Protein AF-A0A5C8JLC6-F1 (afdb_monomer_lite)

Sequence (64 aa):
MGWHYRKSIKVGPFRVNLSRRGVGHSVGNRRIRVSTSPDGRRHVTLRLPGGFRLGKTFGGRRRY

Structure (mmCIF, N/CA/C/O backbone):
data_AF-A0A5C8JLC6-F1
#
_entry.id   AF-A0A5C8JLC6-F1
#
loop_
_atom_site.group_PDB
_atom_site.id
_atom_site.type_symbol
_atom_site.label_atom_id
_atom_site.label_alt_id
_atom_site.label_comp_id
_atom_site.label_asym_id
_atom_site.label_entity_id
_atom_site.label_seq_id
_atom_site.pdbx_PDB_ins_code
_atom_site.Cartn_x
_atom_site.Cartn_y
_atom_site.Cartn_z
_atom_site.occupancy
_atom_site.B_iso_or_equiv
_atom_site.auth_seq_id
_atom_site.auth_comp_id
_atom_site.auth_asym_id
_atom_site.auth_atom_id
_atom_site.pdbx_PDB_model_num
ATOM 1 N N . MET A 1 1 ? -3.003 9.264 28.842 1.00 55.00 1 MET A N 1
ATOM 2 C CA . MET A 1 1 ? -1.934 8.271 28.583 1.00 55.00 1 MET A CA 1
ATOM 3 C C . MET A 1 1 ? -2.553 7.028 27.942 1.00 55.00 1 MET A C 1
ATOM 5 O O . MET A 1 1 ? -2.819 6.049 28.618 1.00 55.00 1 MET A O 1
ATOM 9 N N . GLY A 1 2 ? -2.932 7.111 26.662 1.00 74.44 2 GLY A N 1
ATOM 10 C CA . GLY A 1 2 ? -3.707 6.055 25.994 1.00 74.44 2 GLY A CA 1
ATOM 11 C C . GLY A 1 2 ? -2.807 5.071 25.256 1.00 74.44 2 GLY A C 1
ATOM 12 O O . GLY A 1 2 ? -1.807 5.480 24.683 1.00 74.44 2 GLY A O 1
ATOM 13 N N . TRP A 1 3 ? -3.166 3.790 25.227 1.00 71.69 3 TRP A N 1
ATOM 14 C CA . TRP A 1 3 ? -2.391 2.763 24.531 1.00 71.69 3 TRP A CA 1
ATOM 15 C C . TRP A 1 3 ? -2.317 3.051 23.019 1.00 71.69 3 TRP A C 1
ATOM 17 O O . TRP A 1 3 ? -3.330 3.303 22.354 1.00 71.69 3 TRP A O 1
ATOM 27 N N . HIS A 1 4 ? -1.102 3.031 22.463 1.00 71.75 4 HIS A N 1
ATOM 28 C CA . HIS A 1 4 ? -0.849 3.139 21.026 1.00 71.75 4 HIS A CA 1
ATOM 29 C C . HIS A 1 4 ? -0.501 1.755 20.478 1.00 71.75 4 HIS A C 1
ATOM 31 O O . HIS A 1 4 ? 0.649 1.331 20.511 1.00 71.75 4 HIS A O 1
ATOM 37 N N . TYR A 1 5 ? -1.499 1.049 19.944 1.00 72.19 5 TYR A N 1
ATOM 38 C CA . TYR A 1 5 ? -1.261 -0.216 19.258 1.00 72.19 5 TYR A CA 1
ATOM 39 C C . TYR A 1 5 ? -0.905 0.040 17.790 1.00 72.19 5 TYR A C 1
ATOM 41 O O . TYR A 1 5 ? -1.739 0.482 16.990 1.00 72.19 5 TYR A O 1
ATOM 49 N N . ARG A 1 6 ? 0.355 -0.225 17.438 1.00 80.19 6 ARG A N 1
ATOM 50 C CA . ARG A 1 6 ? 0.834 -0.270 16.055 1.00 80.19 6 ARG A CA 1
ATOM 51 C C . ARG A 1 6 ? 1.568 -1.582 15.839 1.00 80.19 6 ARG A C 1
ATOM 53 O O . ARG A 1 6 ? 2.599 -1.817 16.458 1.00 80.19 6 ARG A O 1
ATOM 60 N N . LYS A 1 7 ? 1.081 -2.403 14.912 1.00 83.06 7 LYS A N 1
ATOM 61 C CA . LYS A 1 7 ? 1.711 -3.680 14.563 1.00 83.06 7 LYS A CA 1
ATOM 62 C C . LYS A 1 7 ? 2.029 -3.710 13.076 1.00 83.06 7 LYS A C 1
ATOM 64 O O . LYS A 1 7 ? 1.161 -3.463 12.246 1.00 83.06 7 LYS A O 1
ATOM 69 N N . SER A 1 8 ? 3.285 -3.986 12.735 1.00 80.88 8 SER A N 1
ATOM 70 C CA . SER A 1 8 ? 3.719 -4.194 11.351 1.00 80.88 8 SER A CA 1
ATOM 71 C C . SER A 1 8 ? 4.065 -5.668 11.199 1.00 80.88 8 SER A C 1
ATOM 73 O O . SER A 1 8 ? 4.989 -6.145 11.848 1.00 80.88 8 SER A O 1
ATOM 75 N N . ILE A 1 9 ? 3.302 -6.390 10.385 1.00 84.75 9 ILE A N 1
ATOM 76 C CA . ILE A 1 9 ? 3.514 -7.813 10.122 1.00 84.75 9 ILE A CA 1
ATOM 77 C C . ILE A 1 9 ? 3.999 -7.933 8.684 1.00 84.75 9 ILE A C 1
ATOM 79 O O . ILE A 1 9 ? 3.327 -7.484 7.754 1.00 84.75 9 ILE A O 1
ATOM 83 N N . LYS A 1 10 ? 5.188 -8.502 8.499 1.00 82.56 10 LYS A N 1
ATOM 84 C CA . LYS A 1 10 ? 5.753 -8.777 7.179 1.00 82.56 10 LYS A CA 1
ATOM 85 C C . LYS A 1 10 ? 5.607 -10.268 6.905 1.00 82.56 10 LYS A C 1
ATOM 87 O O . LYS A 1 10 ? 6.198 -11.075 7.609 1.00 82.56 10 LYS A O 1
ATOM 92 N N . VAL A 1 11 ? 4.828 -10.609 5.888 1.00 80.81 11 VAL A N 1
ATOM 93 C CA . VAL A 1 11 ? 4.600 -11.984 5.437 1.00 80.81 11 VAL A CA 1
ATOM 94 C C . VAL A 1 11 ? 5.054 -12.059 3.980 1.00 80.81 11 VAL A C 1
ATOM 96 O O . VAL A 1 11 ? 4.304 -11.762 3.055 1.00 80.81 11 VAL A O 1
ATOM 99 N N . GLY A 1 12 ? 6.339 -12.357 3.770 1.00 80.62 12 GLY A N 1
ATOM 100 C CA . GLY A 1 12 ? 6.937 -12.435 2.432 1.00 80.62 12 GLY A CA 1
ATOM 101 C C . GLY A 1 12 ? 6.813 -11.123 1.625 1.00 80.62 12 GLY A C 1
ATOM 102 O O . GLY A 1 12 ? 7.226 -10.068 2.122 1.00 80.62 12 GLY A O 1
ATOM 103 N N . PRO A 1 13 ? 6.272 -11.148 0.387 1.00 76.56 13 PRO A N 1
ATOM 104 C CA . PRO A 1 13 ? 6.063 -9.953 -0.444 1.00 76.56 13 PRO A CA 1
ATOM 105 C C . PRO A 1 13 ? 4.899 -9.069 0.043 1.00 76.56 13 PRO A C 1
ATOM 107 O O . PRO A 1 13 ? 4.586 -8.052 -0.581 1.00 76.56 13 PRO A O 1
ATOM 110 N N . PHE A 1 14 ? 4.250 -9.446 1.147 1.00 80.56 14 PHE A N 1
ATOM 111 C CA . PHE A 1 14 ? 3.139 -8.733 1.754 1.00 80.56 14 PHE A CA 1
ATOM 112 C C . PHE A 1 14 ? 3.542 -8.105 3.093 1.00 80.56 14 PHE A C 1
ATOM 114 O O . PHE A 1 14 ? 4.229 -8.705 3.919 1.00 80.56 14 PHE A O 1
ATOM 121 N N . ARG A 1 15 ? 3.111 -6.868 3.336 1.00 82.75 15 ARG A N 1
ATOM 122 C CA . ARG A 1 15 ? 3.330 -6.142 4.589 1.00 82.75 15 ARG A CA 1
ATOM 123 C C . ARG A 1 15 ? 2.027 -5.526 5.064 1.00 82.75 15 ARG A C 1
ATOM 125 O O . ARG A 1 15 ? 1.520 -4.607 4.433 1.00 82.75 15 ARG A O 1
ATOM 132 N N . VAL A 1 16 ? 1.540 -5.945 6.221 1.00 84.62 16 VAL A N 1
ATOM 133 C CA . VAL A 1 16 ? 0.356 -5.369 6.867 1.00 84.62 16 VAL A CA 1
ATOM 134 C C . VAL A 1 16 ? 0.790 -4.424 7.977 1.00 84.62 16 VAL A C 1
ATOM 136 O O . VAL A 1 16 ? 1.691 -4.726 8.752 1.00 84.62 16 VAL A O 1
ATOM 139 N N . ASN A 1 17 ? 0.155 -3.262 8.057 1.00 83.44 17 ASN A N 1
ATOM 140 C CA . ASN A 1 17 ? 0.331 -2.276 9.110 1.00 83.44 17 ASN A CA 1
ATOM 141 C C . ASN A 1 17 ? -1.020 -2.060 9.796 1.00 83.44 17 ASN A C 1
ATOM 143 O O . ASN A 1 17 ? -1.901 -1.395 9.256 1.00 83.44 17 ASN A O 1
ATOM 147 N N . LEU A 1 18 ? -1.170 -2.612 10.994 1.00 81.31 18 LEU A N 1
ATOM 148 C CA . LEU A 1 18 ? -2.302 -2.353 11.872 1.00 81.31 18 LEU A CA 1
ATOM 149 C C . LEU A 1 18 ? -1.998 -1.121 12.726 1.00 81.31 18 LEU A C 1
ATOM 151 O O . LEU A 1 18 ? -0.922 -1.014 13.319 1.00 81.31 18 LEU A O 1
ATOM 155 N N . SER A 1 19 ? -2.939 -0.186 12.781 1.00 79.00 19 SER A N 1
ATOM 156 C CA . SER A 1 19 ? -2.849 1.037 13.579 1.00 79.00 19 SER A CA 1
ATOM 157 C C . SER A 1 19 ? -4.219 1.406 14.151 1.00 79.00 19 SER A C 1
ATOM 159 O O . SER A 1 19 ? -5.238 0.938 13.648 1.00 79.00 19 SER A O 1
ATOM 161 N N . ARG A 1 20 ? -4.272 2.316 15.134 1.00 72.81 20 ARG A N 1
ATOM 162 C CA . ARG A 1 20 ? -5.539 2.850 15.686 1.00 72.81 20 ARG A CA 1
ATOM 163 C C . ARG A 1 20 ? -6.488 3.463 14.646 1.00 72.81 20 ARG A C 1
ATOM 165 O O . ARG A 1 20 ? -7.676 3.556 14.916 1.00 72.81 20 ARG A O 1
ATOM 172 N N . ARG A 1 21 ? -5.981 3.912 13.490 1.00 70.88 21 ARG A N 1
ATOM 173 C CA . ARG A 1 21 ? -6.791 4.505 12.407 1.00 70.88 21 ARG A CA 1
ATOM 174 C C . ARG A 1 21 ? -7.317 3.462 11.411 1.00 70.88 21 ARG A C 1
ATOM 176 O O . ARG A 1 21 ? -8.124 3.801 10.559 1.00 70.88 21 ARG A O 1
ATOM 183 N N . GLY A 1 22 ? -6.869 2.209 11.524 1.00 72.88 22 GLY A N 1
ATOM 184 C CA . GLY A 1 22 ? -7.272 1.091 10.676 1.00 72.88 22 GLY A CA 1
ATOM 185 C C . GLY A 1 22 ? -6.089 0.253 10.186 1.00 72.88 22 GLY A C 1
ATOM 186 O O . GLY A 1 22 ? -4.942 0.423 10.624 1.00 72.88 22 GLY A O 1
ATOM 187 N N . VAL A 1 23 ? -6.385 -0.658 9.259 1.00 77.50 23 VAL A N 1
ATOM 188 C CA . VAL A 1 23 ? -5.437 -1.633 8.709 1.00 77.50 23 VAL A CA 1
ATOM 189 C C . VAL A 1 23 ? -5.017 -1.217 7.304 1.00 77.50 23 VAL A C 1
ATOM 191 O O . VAL A 1 23 ? -5.821 -1.216 6.377 1.00 77.50 23 VAL A O 1
ATOM 194 N N . GLY A 1 24 ? -3.741 -0.876 7.144 1.00 79.19 24 GLY A N 1
ATOM 195 C CA . GLY A 1 24 ? -3.110 -0.726 5.838 1.00 79.19 24 GLY A CA 1
ATOM 196 C C . GLY A 1 24 ? -2.404 -2.017 5.441 1.00 79.19 24 GLY A C 1
ATOM 197 O O . GLY A 1 24 ? -1.864 -2.718 6.293 1.00 79.19 24 GLY A O 1
ATOM 198 N N . HIS A 1 25 ? -2.362 -2.342 4.160 1.00 81.88 25 HIS A N 1
ATOM 199 C CA . HIS A 1 25 ? -1.663 -3.519 3.666 1.00 81.88 25 HIS A CA 1
ATOM 200 C C . HIS A 1 25 ? -0.958 -3.224 2.349 1.00 81.88 25 HIS A C 1
ATOM 202 O O . HIS A 1 25 ? -1.508 -2.572 1.474 1.00 81.88 25 HIS A O 1
ATOM 208 N N . SER A 1 26 ? 0.264 -3.705 2.191 1.00 79.94 26 SER A N 1
ATOM 209 C CA . SER A 1 26 ? 1.072 -3.530 0.994 1.00 79.94 26 SER A CA 1
ATOM 210 C C . SER A 1 26 ? 1.413 -4.889 0.415 1.00 79.94 26 SER A C 1
ATOM 212 O O . SER A 1 26 ? 2.132 -5.647 1.054 1.00 79.94 26 SER A O 1
ATOM 214 N N . VAL A 1 27 ? 0.930 -5.188 -0.786 1.00 78.06 27 VAL A N 1
ATOM 215 C CA . VAL A 1 27 ? 1.292 -6.379 -1.562 1.00 78.06 27 VAL A CA 1
ATOM 216 C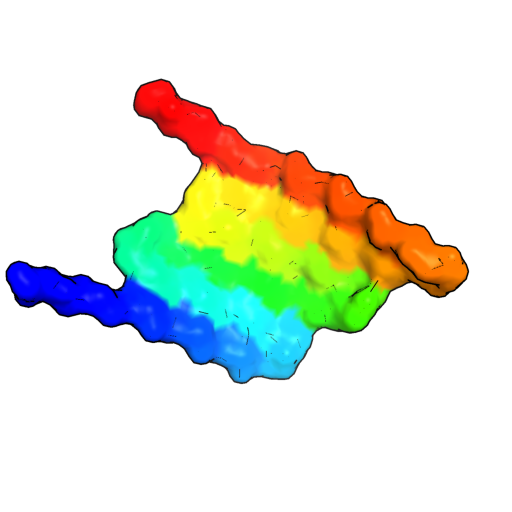 C . VAL A 1 27 ? 2.208 -5.940 -2.690 1.00 78.06 27 VAL A C 1
ATOM 218 O O . VAL A 1 27 ? 1.822 -5.108 -3.511 1.00 78.06 27 VAL A O 1
ATOM 221 N N . GLY A 1 28 ? 3.407 -6.504 -2.780 1.00 75.50 28 GLY A N 1
ATOM 222 C CA . GLY A 1 28 ? 4.130 -6.427 -4.036 1.00 75.50 28 GLY A CA 1
ATOM 223 C C . GLY A 1 28 ? 5.625 -6.651 -3.965 1.00 75.50 28 GLY A C 1
ATOM 224 O O . GLY A 1 28 ? 6.266 -6.568 -2.919 1.00 75.50 28 GLY A O 1
ATOM 225 N N . ASN A 1 29 ? 6.178 -6.912 -5.140 1.00 70.62 29 ASN A N 1
ATOM 226 C CA . ASN A 1 29 ? 7.586 -7.192 -5.333 1.00 70.62 29 ASN A CA 1
ATOM 227 C C . ASN A 1 29 ? 8.345 -5.921 -5.766 1.00 70.62 29 ASN A C 1
ATOM 229 O O . ASN A 1 29 ? 7.748 -4.872 -6.007 1.00 70.62 29 ASN A O 1
ATOM 233 N N . ARG A 1 30 ? 9.676 -5.983 -5.903 1.00 70.75 30 ARG A N 1
ATOM 234 C CA . ARG A 1 30 ? 10.530 -4.816 -6.246 1.00 70.75 30 ARG A CA 1
ATOM 235 C C . ARG A 1 30 ? 10.104 -4.059 -7.525 1.00 70.75 30 ARG A C 1
ATOM 237 O O . ARG A 1 30 ? 10.463 -2.891 -7.674 1.00 70.75 30 ARG A O 1
ATOM 244 N N . ARG A 1 31 ? 9.336 -4.705 -8.414 1.00 72.94 31 ARG A N 1
ATOM 245 C CA . ARG A 1 31 ? 8.817 -4.158 -9.682 1.00 72.94 31 ARG A CA 1
ATOM 246 C C . ARG A 1 31 ? 7.387 -3.611 -9.598 1.00 72.94 31 ARG A C 1
ATOM 248 O O . ARG A 1 31 ? 7.069 -2.666 -10.300 1.00 72.94 31 ARG A O 1
ATOM 255 N N . ILE A 1 32 ? 6.521 -4.169 -8.757 1.00 76.69 32 ILE A N 1
ATOM 256 C CA . ILE A 1 32 ? 5.109 -3.766 -8.659 1.00 76.69 32 ILE A CA 1
ATOM 257 C C . ILE A 1 32 ? 4.728 -3.802 -7.189 1.00 76.69 32 ILE A C 1
ATOM 259 O O . ILE A 1 32 ? 4.763 -4.869 -6.583 1.00 76.69 32 ILE A O 1
ATOM 263 N N . ARG A 1 33 ? 4.377 -2.651 -6.617 1.00 83.75 33 ARG A N 1
ATOM 264 C CA . ARG A 1 33 ? 3.973 -2.491 -5.218 1.00 83.75 33 ARG A CA 1
ATOM 265 C C . ARG A 1 33 ? 2.607 -1.832 -5.140 1.00 83.75 33 ARG A C 1
ATOM 267 O O . ARG A 1 33 ? 2.468 -0.668 -5.491 1.00 83.75 33 ARG A O 1
ATOM 274 N N . VAL A 1 34 ? 1.630 -2.544 -4.604 1.00 83.38 34 VAL A N 1
ATOM 275 C CA . VAL A 1 34 ? 0.304 -2.022 -4.276 1.00 83.38 34 VAL A CA 1
ATOM 276 C C . VAL A 1 34 ? 0.233 -1.824 -2.768 1.00 83.38 34 VAL A C 1
ATOM 278 O O . VAL A 1 34 ? 0.446 -2.764 -2.016 1.00 83.38 34 VAL A O 1
ATOM 281 N N . SER A 1 35 ? -0.042 -0.610 -2.310 1.00 83.12 35 SER A N 1
ATOM 282 C CA . SER A 1 35 ? -0.177 -0.256 -0.898 1.00 83.12 35 SER A CA 1
ATOM 283 C C . SER A 1 35 ? -1.560 0.307 -0.632 1.00 83.12 35 SER A C 1
ATOM 285 O O . SER A 1 35 ? -1.878 1.401 -1.075 1.00 83.12 35 SER A O 1
ATOM 287 N N . THR A 1 36 ? -2.366 -0.404 0.129 1.00 84.81 36 THR A N 1
ATOM 288 C CA . THR A 1 36 ? -3.633 0.070 0.670 1.00 84.81 36 THR A CA 1
ATOM 289 C C . THR A 1 36 ? -3.386 0.720 2.026 1.00 84.81 36 THR A C 1
ATOM 291 O O . THR A 1 36 ? -2.813 0.115 2.930 1.00 84.81 36 THR A O 1
ATOM 294 N N . SER A 1 37 ? -3.816 1.960 2.176 1.00 79.69 37 SER A N 1
ATOM 295 C CA . SER A 1 37 ? -3.795 2.718 3.419 1.00 79.69 37 SER A CA 1
ATOM 296 C C . SER A 1 37 ? -5.064 2.442 4.239 1.00 79.69 37 SER A C 1
ATOM 298 O O . SER A 1 37 ? -6.098 2.101 3.659 1.00 79.69 37 SER A O 1
ATOM 300 N N . PRO A 1 38 ? -5.023 2.657 5.566 1.00 70.56 38 PRO A N 1
ATOM 301 C CA . PRO A 1 38 ? -6.180 2.506 6.456 1.00 70.56 38 PRO A CA 1
ATOM 302 C C . PRO A 1 38 ? -7.422 3.294 6.014 1.00 70.56 38 PRO A C 1
ATOM 304 O O . PRO A 1 38 ? -8.543 2.838 6.201 1.00 70.56 38 PRO A O 1
ATOM 307 N N . ASP A 1 39 ? -7.218 4.447 5.370 1.00 72.31 39 ASP A N 1
ATOM 308 C CA . ASP A 1 39 ? -8.283 5.349 4.905 1.00 72.31 39 ASP A CA 1
ATOM 309 C C . ASP A 1 39 ? -8.947 4.898 3.585 1.00 72.31 39 ASP A C 1
ATOM 311 O O . ASP A 1 39 ? -9.699 5.646 2.957 1.00 72.31 39 ASP A O 1
ATOM 315 N N . GLY A 1 40 ? -8.619 3.694 3.104 1.00 69.94 40 GLY A N 1
ATOM 316 C CA . GLY A 1 40 ? -9.083 3.158 1.823 1.00 69.94 40 GLY A CA 1
ATOM 317 C C . GLY A 1 40 ? -8.302 3.667 0.608 1.00 69.94 40 GLY A C 1
ATOM 318 O O . GLY A 1 40 ? -8.658 3.330 -0.521 1.00 69.94 40 GLY A O 1
ATOM 319 N N . ARG A 1 41 ? -7.232 4.452 0.810 1.00 78.75 41 ARG A N 1
ATOM 320 C CA . ARG A 1 41 ? -6.372 4.912 -0.292 1.00 78.75 41 ARG A CA 1
ATOM 321 C C . ARG A 1 41 ? -5.524 3.776 -0.830 1.00 78.75 41 ARG A C 1
ATOM 323 O O . ARG A 1 41 ? -4.795 3.163 -0.063 1.00 78.75 41 ARG A O 1
ATOM 330 N N . ARG A 1 42 ? -5.567 3.504 -2.130 1.00 83.75 42 ARG A N 1
ATOM 331 C CA . ARG A 1 42 ? -4.743 2.469 -2.768 1.00 83.75 42 ARG A CA 1
ATOM 332 C C . ARG A 1 42 ? -3.658 3.128 -3.604 1.00 83.75 42 ARG A C 1
ATOM 334 O O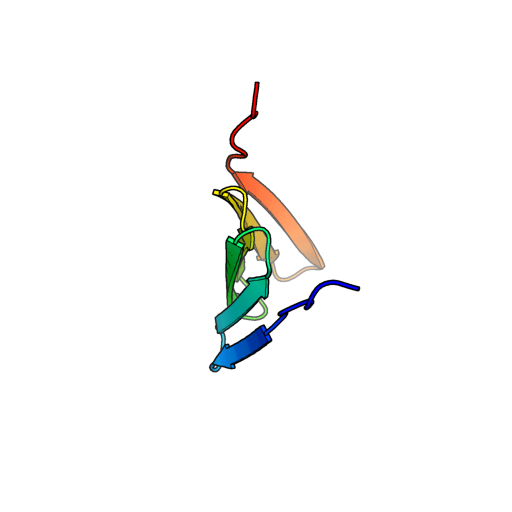 . ARG A 1 42 ? -3.939 3.811 -4.571 1.00 83.75 42 ARG A O 1
ATOM 341 N N . HIS A 1 43 ? -2.402 2.915 -3.265 1.00 84.12 43 HIS A N 1
ATOM 342 C CA . HIS A 1 43 ? -1.249 3.419 -3.996 1.00 84.12 43 HIS A CA 1
ATOM 343 C C . HIS A 1 43 ? -0.629 2.284 -4.801 1.00 84.12 43 HIS A C 1
ATOM 345 O O . HIS A 1 43 ? -0.069 1.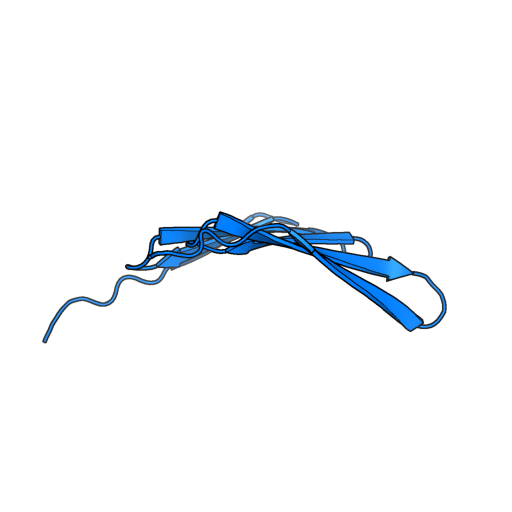353 -4.233 1.00 84.12 43 HIS A O 1
ATOM 351 N N . VAL A 1 44 ? -0.694 2.361 -6.123 1.00 86.50 44 VAL A N 1
ATOM 352 C CA . VAL A 1 44 ? -0.058 1.400 -7.023 1.00 86.50 44 VAL A CA 1
ATOM 353 C C . VAL A 1 44 ? 1.222 2.028 -7.549 1.00 86.50 44 VAL A C 1
ATOM 355 O O . VAL A 1 44 ? 1.185 3.054 -8.213 1.00 86.50 44 VAL A O 1
ATOM 358 N N . THR A 1 45 ? 2.366 1.437 -7.228 1.00 84.56 45 THR A N 1
ATOM 359 C CA . THR A 1 45 ? 3.684 1.838 -7.723 1.00 84.56 45 THR A CA 1
ATOM 360 C C . THR A 1 45 ? 4.236 0.750 -8.630 1.00 84.56 45 THR A C 1
ATOM 362 O O . THR A 1 45 ? 4.550 -0.344 -8.164 1.00 84.56 45 THR A O 1
ATOM 365 N N . LEU A 1 46 ? 4.407 1.061 -9.906 1.00 84.88 46 LEU A N 1
ATOM 366 C CA . LEU A 1 46 ? 5.164 0.270 -10.862 1.00 84.88 46 LEU A CA 1
ATOM 367 C C . LEU A 1 46 ? 6.590 0.822 -10.983 1.00 84.88 46 LEU A C 1
ATOM 369 O O . LEU A 1 46 ? 6.808 2.030 -11.083 1.00 84.88 46 LEU A O 1
ATOM 373 N N . ARG A 1 47 ? 7.572 -0.073 -10.987 1.00 82.88 47 ARG A N 1
ATOM 374 C CA . ARG A 1 47 ? 8.978 0.199 -11.276 1.00 82.88 47 ARG A CA 1
ATOM 375 C C . ARG A 1 47 ? 9.335 -0.526 -12.561 1.00 82.88 47 ARG A C 1
ATOM 377 O O . ARG A 1 47 ? 9.411 -1.755 -12.574 1.00 82.88 47 ARG A O 1
ATOM 384 N N . LEU A 1 48 ? 9.551 0.250 -13.613 1.00 82.69 48 LEU A N 1
ATOM 385 C CA . LEU A 1 48 ? 10.004 -0.260 -14.896 1.00 82.69 48 LEU A CA 1
ATOM 386 C C . LEU A 1 48 ? 11.542 -0.338 -14.910 1.00 82.69 48 LEU A C 1
ATOM 388 O O . LEU A 1 48 ? 12.213 0.453 -14.233 1.00 82.69 48 LEU A O 1
ATOM 392 N N . PRO A 1 49 ? 12.121 -1.301 -15.645 1.00 75.31 49 PRO A N 1
ATOM 393 C CA . PRO A 1 49 ? 13.546 -1.283 -15.958 1.00 75.31 49 PRO A CA 1
ATOM 394 C C . PRO A 1 49 ? 13.886 0.009 -16.722 1.00 75.31 49 PRO A C 1
ATOM 396 O O . PRO A 1 49 ? 13.092 0.469 -17.537 1.00 75.31 49 PRO A O 1
ATOM 399 N N . GLY A 1 50 ? 15.024 0.633 -16.403 1.00 80.06 50 GLY A N 1
ATOM 400 C CA . GLY A 1 50 ? 15.390 1.965 -16.919 1.00 80.06 50 GLY A CA 1
ATOM 401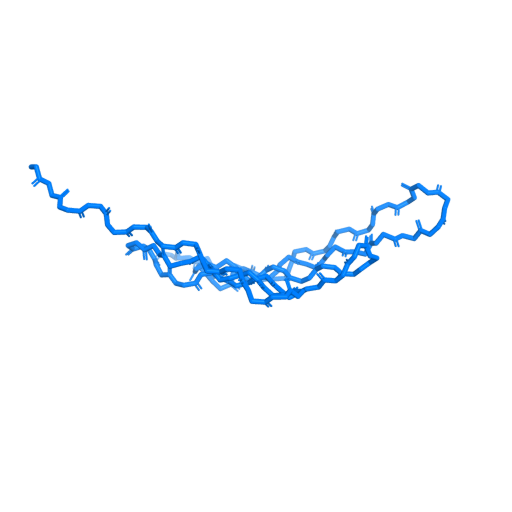 C C . GLY A 1 50 ? 15.151 3.130 -15.947 1.00 80.06 50 GLY A C 1
ATOM 402 O O . GLY A 1 50 ? 15.275 4.282 -16.330 1.00 80.06 50 GLY A O 1
ATOM 403 N N . GLY A 1 51 ? 14.812 2.854 -14.681 1.00 81.88 51 GLY A N 1
ATOM 404 C CA . GLY A 1 51 ? 14.721 3.877 -13.623 1.00 81.88 51 GLY A CA 1
ATOM 405 C C . GLY A 1 51 ? 13.357 4.564 -13.502 1.00 81.88 51 GLY A C 1
ATOM 406 O O . GLY A 1 51 ? 13.103 5.261 -12.517 1.00 81.88 51 GLY A O 1
ATOM 407 N N . PHE A 1 52 ? 12.442 4.302 -14.433 1.00 79.50 52 PHE A N 1
ATOM 408 C CA . PHE A 1 52 ? 11.105 4.881 -14.425 1.00 79.50 52 PHE A CA 1
ATOM 409 C C . PHE A 1 52 ? 10.244 4.325 -13.285 1.00 79.50 52 PHE A C 1
ATOM 411 O O . PHE A 1 52 ? 10.122 3.113 -13.068 1.00 79.50 52 PHE A O 1
ATOM 418 N N . ARG A 1 53 ? 9.615 5.241 -12.546 1.00 80.62 53 ARG A N 1
ATOM 419 C CA . ARG A 1 53 ? 8.682 4.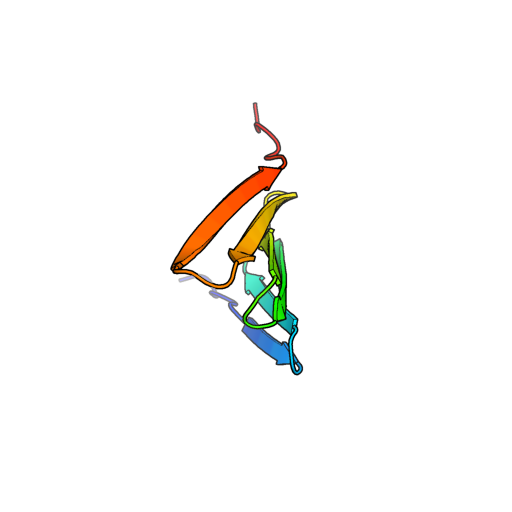933 -11.461 1.00 80.62 53 ARG A CA 1
ATOM 420 C C . ARG A 1 53 ? 7.328 5.543 -11.790 1.00 80.62 53 ARG A C 1
ATOM 422 O O . ARG A 1 53 ? 7.185 6.758 -11.781 1.00 80.62 53 ARG A O 1
ATOM 429 N N . LEU A 1 54 ? 6.332 4.695 -12.013 1.00 79.00 54 LEU A N 1
ATOM 430 C CA . LEU A 1 54 ? 4.956 5.112 -12.252 1.00 79.00 54 LEU A CA 1
ATOM 431 C C . LEU A 1 54 ? 4.141 4.828 -10.996 1.00 79.00 54 LEU A C 1
ATOM 433 O O . LEU A 1 54 ? 3.988 3.681 -10.589 1.00 79.00 54 LEU A O 1
ATOM 437 N N . GLY A 1 55 ? 3.660 5.878 -10.343 1.00 83.62 55 GLY A N 1
ATOM 438 C CA . GLY A 1 55 ? 2.826 5.774 -9.152 1.00 83.62 55 GLY A CA 1
ATOM 439 C C . GLY A 1 55 ? 1.443 6.330 -9.436 1.00 83.62 55 GLY A C 1
ATOM 440 O O . GLY A 1 55 ? 1.328 7.486 -9.829 1.00 83.62 55 GLY A O 1
ATOM 441 N N . LYS A 1 56 ? 0.393 5.543 -9.209 1.00 80.25 56 LYS A N 1
ATOM 442 C CA . LYS A 1 56 ? -0.990 6.011 -9.295 1.00 80.25 56 LYS A CA 1
ATOM 443 C C . LYS A 1 56 ? -1.698 5.745 -7.973 1.00 80.25 56 LYS A C 1
ATOM 445 O O . LYS A 1 56 ? -1.719 4.620 -7.475 1.00 80.25 56 LYS A O 1
ATOM 450 N N . THR A 1 57 ? -2.229 6.808 -7.379 1.00 80.94 57 THR A N 1
ATOM 451 C CA . THR A 1 57 ? -3.019 6.729 -6.148 1.00 80.94 57 THR A CA 1
ATOM 452 C C . THR A 1 57 ? -4.487 6.684 -6.532 1.00 80.94 57 THR A C 1
ATOM 454 O O . THR A 1 57 ? -5.014 7.627 -7.112 1.00 80.94 57 THR A O 1
ATOM 457 N N . PHE A 1 58 ? -5.134 5.573 -6.227 1.00 72.00 58 PHE A N 1
ATOM 458 C CA . PHE A 1 58 ? -6.542 5.325 -6.448 1.00 72.00 58 PHE A CA 1
ATOM 459 C C . PHE A 1 58 ? -7.298 5.454 -5.140 1.00 72.00 58 PHE A C 1
ATOM 461 O O . PHE A 1 58 ? -7.080 4.693 -4.195 1.00 72.00 58 PHE A O 1
ATOM 468 N N . GLY A 1 59 ? -8.229 6.399 -5.134 1.00 63.22 59 GLY A N 1
ATOM 469 C CA . GLY A 1 59 ? -9.179 6.564 -4.056 1.00 63.22 59 GLY A CA 1
ATOM 470 C C . GLY A 1 59 ? -8.560 7.172 -2.808 1.00 63.22 59 GLY A C 1
ATOM 471 O O . GLY A 1 59 ? -7.427 6.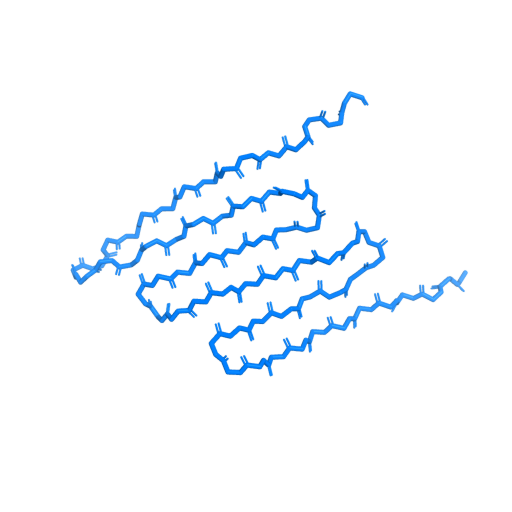922 -2.419 1.00 63.22 59 GLY A O 1
ATOM 472 N N . GLY A 1 60 ? -9.368 7.986 -2.170 1.00 56.31 60 GLY A N 1
ATOM 473 C CA . GLY A 1 60 ? -9.331 8.287 -0.761 1.00 56.31 60 GLY A CA 1
ATOM 474 C C . GLY A 1 60 ? -10.741 8.707 -0.463 1.00 56.31 60 GLY A C 1
ATOM 475 O O . GLY A 1 60 ? -11.259 9.580 -1.157 1.00 56.31 60 GLY A O 1
ATOM 476 N N . ARG A 1 61 ? -11.388 8.056 0.502 1.00 52.50 61 ARG A N 1
ATOM 477 C CA . ARG A 1 61 ? -12.661 8.561 1.001 1.00 52.50 61 ARG A CA 1
ATOM 478 C C . ARG A 1 61 ? -12.385 9.992 1.464 1.00 52.50 61 ARG A C 1
ATOM 480 O O . ARG A 1 61 ? -11.665 10.201 2.440 1.00 52.50 61 ARG A O 1
ATOM 487 N N . ARG A 1 62 ? -12.871 10.970 0.697 1.00 49.34 62 ARG A N 1
ATOM 488 C CA . ARG A 1 62 ? -12.994 12.360 1.123 1.00 49.34 62 ARG A CA 1
ATOM 489 C C . ARG A 1 62 ? -14.009 12.293 2.257 1.00 49.34 62 ARG A C 1
ATOM 491 O O . ARG A 1 62 ? -15.195 12.130 1.998 1.00 49.34 62 ARG A O 1
ATOM 498 N N . ARG A 1 63 ? -13.525 12.225 3.501 1.00 46.91 63 ARG A N 1
ATOM 499 C CA . ARG A 1 63 ? -14.378 12.476 4.662 1.00 46.91 63 ARG A CA 1
ATOM 500 C C . ARG A 1 63 ? -14.807 13.935 4.526 1.00 46.91 63 ARG A C 1
ATOM 502 O O . ARG A 1 63 ? -13.941 14.807 4.561 1.00 46.91 63 ARG A O 1
ATOM 509 N N . TYR A 1 64 ? -16.079 14.131 4.194 1.00 38.59 64 TYR A N 1
ATOM 510 C CA . TYR A 1 64 ? -16.804 15.351 4.526 1.00 38.59 64 TYR A CA 1
ATOM 511 C C . TYR A 1 64 ? -16.980 15.375 6.047 1.00 38.59 64 TYR A C 1
ATOM 513 O O . TYR A 1 64 ? -17.107 14.261 6.617 1.00 38.59 64 TYR A O 1
#

Radius of gyration: 13.95 Å; chains: 1; bounding box: 32×28×46 Å

Foldseek 3Di:
DDDWDWDWDDDDQKIWIQTPLAIKIWHDDPAWIWIQDRQRKIWIWGDDPPGDIDIDIDDGPPDD

Secondary structure (DSSP, 8-state):
------EEEEETTEEEEEETTEEEEEEEETTEEEEE-TTS-EEEEEE-TTS-EEEEEE------

pLDDT: mean 75.96, std 9.89, range [38.59, 86.5]